Protein AF-A0A2H4I8N2-F1 (afdb_monomer)

pLDDT: mean 78.96, std 20.56, range [26.22, 95.81]

Structure (mmCIF, N/CA/C/O backbone):
data_AF-A0A2H4I8N2-F1
#
_entry.id   AF-A0A2H4I8N2-F1
#
loop_
_atom_site.group_PDB
_atom_site.id
_atom_site.type_symbol
_atom_site.label_atom_id
_atom_site.label_alt_id
_atom_site.label_comp_id
_atom_site.label_asym_id
_atom_site.label_entity_id
_atom_s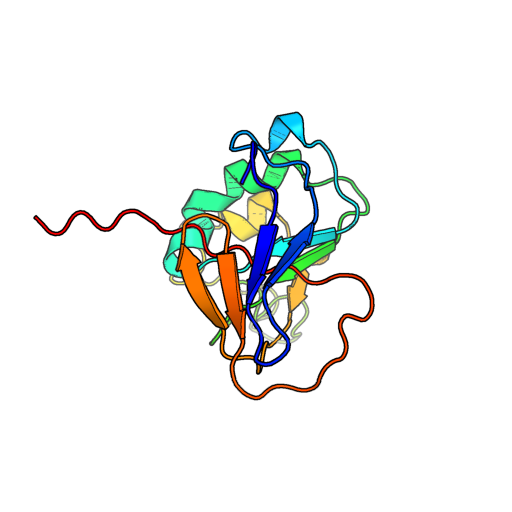ite.label_seq_id
_atom_site.pdbx_PDB_ins_code
_atom_site.Cartn_x
_atom_site.Cartn_y
_atom_site.Cartn_z
_atom_site.occupancy
_atom_site.B_iso_or_equiv
_atom_site.auth_seq_id
_atom_site.auth_comp_id
_atom_site.auth_asym_id
_atom_site.auth_atom_id
_atom_site.pdbx_PDB_model_num
ATOM 1 N N . MET A 1 1 ? 7.338 1.786 -18.720 1.00 59.06 1 MET A N 1
ATOM 2 C CA . MET A 1 1 ? 6.333 0.764 -18.338 1.00 59.06 1 MET A CA 1
ATOM 3 C C . MET A 1 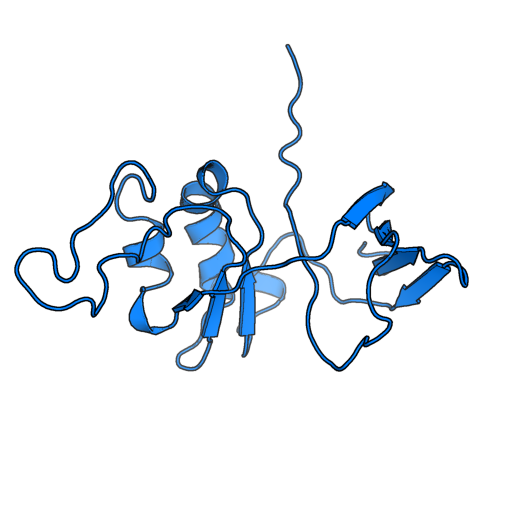1 ? 5.225 0.601 -19.377 1.00 59.06 1 MET A C 1
ATOM 5 O O . MET A 1 1 ? 5.106 -0.495 -19.897 1.00 59.06 1 MET A O 1
ATOM 9 N N . ARG A 1 2 ? 4.464 1.643 -19.756 1.00 64.50 2 ARG A N 1
ATOM 10 C CA . ARG A 1 2 ? 3.374 1.512 -20.755 1.00 64.50 2 ARG A CA 1
ATOM 11 C C . ARG A 1 2 ? 3.815 0.941 -22.115 1.00 64.50 2 ARG A C 1
ATOM 13 O O . ARG A 1 2 ? 3.140 0.077 -22.650 1.00 64.50 2 ARG A O 1
ATOM 20 N N . ALA A 1 3 ? 4.958 1.391 -22.642 1.00 67.75 3 ALA A N 1
ATOM 21 C CA . ALA A 1 3 ? 5.467 0.948 -23.947 1.00 67.75 3 ALA A CA 1
ATOM 22 C C . ALA A 1 3 ? 6.318 -0.339 -23.896 1.00 67.75 3 ALA A C 1
ATOM 24 O O . ALA A 1 3 ? 6.355 -1.090 -24.861 1.00 67.75 3 ALA A O 1
ATOM 25 N N . SER A 1 4 ? 7.012 -0.593 -22.781 1.00 69.31 4 SER A N 1
ATOM 26 C CA . SER A 1 4 ? 8.066 -1.628 -22.694 1.00 69.31 4 SER A CA 1
ATOM 27 C C . SER A 1 4 ? 7.762 -2.747 -21.687 1.00 69.31 4 SER A C 1
ATOM 29 O O . SER A 1 4 ? 8.620 -3.585 -21.411 1.00 69.31 4 SER A O 1
ATOM 31 N N . GLY A 1 5 ? 6.559 -2.747 -21.103 1.00 78.25 5 GLY A N 1
ATOM 32 C CA . GLY A 1 5 ? 6.165 -3.685 -20.055 1.00 78.25 5 GLY A CA 1
ATOM 33 C C . GLY A 1 5 ? 6.972 -3.521 -18.763 1.00 78.25 5 GLY A C 1
ATOM 34 O O . GLY A 1 5 ? 7.474 -2.433 -18.452 1.00 78.25 5 GLY A O 1
ATOM 35 N N . ILE A 1 6 ? 7.078 -4.618 -18.012 1.00 82.50 6 ILE A N 1
ATOM 36 C CA . ILE A 1 6 ? 7.943 -4.755 -16.836 1.00 82.50 6 ILE A CA 1
ATOM 37 C C . ILE A 1 6 ? 9.042 -5.767 -17.149 1.00 82.50 6 ILE A C 1
ATOM 39 O O . ILE A 1 6 ? 8.763 -6.838 -17.682 1.00 82.50 6 ILE A O 1
ATOM 43 N N . GLY A 1 7 ? 10.280 -5.415 -16.815 1.00 84.06 7 GLY A N 1
ATOM 44 C CA . GLY A 1 7 ? 11.462 -6.256 -16.924 1.00 84.06 7 GLY A CA 1
ATOM 45 C C . GLY A 1 7 ? 11.945 -6.732 -15.555 1.00 84.06 7 GLY A C 1
ATOM 46 O O . GLY A 1 7 ? 12.030 -5.942 -14.614 1.00 84.06 7 GLY A O 1
ATOM 47 N N . ILE A 1 8 ? 12.312 -8.004 -15.450 1.00 85.50 8 ILE A N 1
ATOM 48 C CA . ILE A 1 8 ? 12.978 -8.579 -14.280 1.00 85.50 8 ILE A CA 1
ATOM 49 C C . ILE A 1 8 ? 14.355 -9.068 -14.718 1.00 85.50 8 ILE A C 1
ATOM 51 O O . ILE A 1 8 ? 14.467 -9.985 -15.533 1.00 85.50 8 ILE A O 1
ATOM 55 N N . ARG A 1 9 ? 15.407 -8.442 -14.190 1.00 83.56 9 ARG A N 1
ATOM 56 C CA . ARG A 1 9 ? 16.797 -8.848 -14.393 1.00 83.56 9 ARG A CA 1
ATOM 57 C C . ARG A 1 9 ? 17.210 -9.817 -13.292 1.00 83.56 9 ARG A C 1
ATOM 59 O O . ARG A 1 9 ? 17.124 -9.508 -12.105 1.00 83.56 9 ARG A O 1
ATOM 66 N N . THR A 1 10 ? 17.675 -10.982 -13.716 1.00 83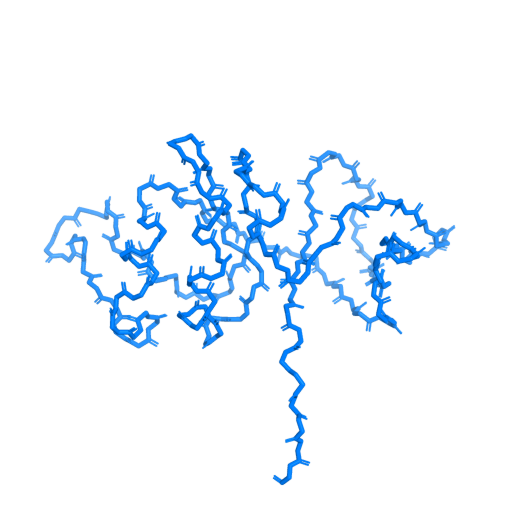.00 10 THR A N 1
ATOM 67 C CA . THR A 1 10 ? 18.219 -12.046 -12.869 1.00 83.00 10 THR A CA 1
ATOM 68 C C . THR A 1 10 ? 19.587 -12.469 -13.405 1.00 83.00 10 THR A C 1
ATOM 70 O O . THR A 1 10 ? 19.978 -12.055 -14.497 1.00 83.00 10 THR A O 1
ATOM 73 N N . GLU A 1 11 ? 20.293 -13.347 -12.690 1.00 79.56 11 GLU A N 1
ATOM 74 C CA . GLU A 1 11 ? 21.521 -13.980 -13.202 1.00 79.56 11 GLU A CA 1
ATOM 75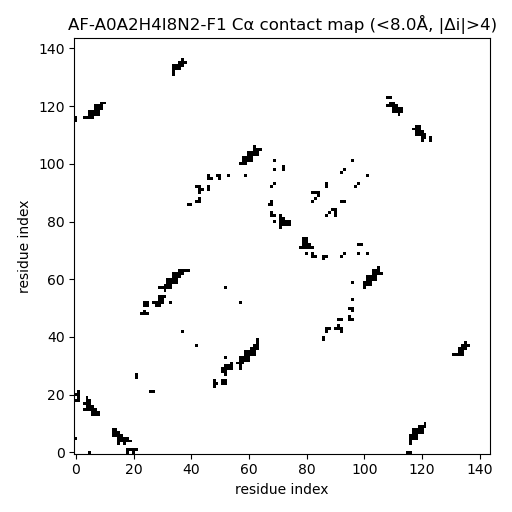 C C . GLU A 1 11 ? 21.292 -14.756 -14.509 1.00 79.56 11 GLU A C 1
ATOM 77 O O . GLU A 1 11 ? 22.186 -14.832 -15.344 1.00 79.56 11 GLU A O 1
ATOM 82 N N . ALA A 1 12 ? 20.086 -15.299 -14.715 1.00 81.38 12 ALA A N 1
ATOM 83 C CA . ALA A 1 12 ? 19.723 -16.029 -15.930 1.00 81.38 12 ALA A CA 1
ATOM 84 C C . ALA A 1 12 ? 19.395 -15.106 -17.120 1.00 81.38 12 ALA A C 1
ATOM 86 O O . ALA A 1 12 ? 19.164 -15.589 -18.226 1.00 81.38 12 ALA A O 1
ATOM 87 N N . GLY A 1 13 ? 19.350 -13.788 -16.901 1.00 83.38 13 GLY A N 1
ATOM 88 C CA . GLY A 1 13 ? 19.029 -12.793 -17.917 1.00 83.38 13 GLY A CA 1
ATOM 89 C C . GLY A 1 13 ? 17.819 -11.929 -17.566 1.00 83.38 13 GLY A C 1
ATOM 90 O O . GLY A 1 13 ? 17.334 -11.904 -16.430 1.00 83.38 13 GLY A O 1
ATOM 91 N N . LEU A 1 14 ? 17.363 -11.174 -18.565 1.00 84.81 14 LEU A N 1
ATOM 92 C CA . LEU A 1 14 ? 16.269 -10.212 -18.469 1.00 84.81 14 LEU A CA 1
ATOM 93 C C . LEU A 1 14 ? 14.989 -10.801 -19.068 1.00 84.81 14 LEU A C 1
ATOM 95 O O . LEU A 1 14 ? 14.953 -11.129 -20.251 1.00 84.81 14 LEU A O 1
ATOM 99 N N . VAL A 1 15 ? 13.934 -10.886 -18.262 1.00 84.69 15 VAL A N 1
ATOM 100 C CA . VAL A 1 15 ? 12.598 -11.310 -18.700 1.00 84.69 15 VAL A CA 1
ATOM 101 C C . VAL A 1 15 ? 11.690 -10.091 -18.762 1.00 84.69 15 VAL A C 1
ATOM 103 O O . VAL A 1 15 ? 11.549 -9.401 -17.757 1.00 84.69 15 VAL A O 1
ATOM 106 N N . HIS A 1 16 ? 11.066 -9.837 -19.913 1.00 83.19 16 HIS A N 1
ATOM 107 C CA . HIS A 1 16 ? 10.049 -8.795 -20.070 1.00 83.19 16 HIS A CA 1
ATOM 108 C C . HIS A 1 16 ? 8.653 -9.396 -20.187 1.00 83.19 16 HIS A C 1
ATOM 110 O O . HIS A 1 16 ? 8.439 -10.341 -20.944 1.00 83.19 16 HIS A O 1
ATOM 116 N N . THR A 1 17 ? 7.696 -8.776 -19.502 1.00 79.38 17 THR A N 1
ATOM 117 C CA . THR A 1 17 ? 6.278 -9.120 -19.590 1.00 79.38 17 THR A CA 1
ATOM 118 C C . THR A 1 17 ? 5.473 -7.858 -19.901 1.00 79.38 17 THR A C 1
ATOM 120 O O . THR A 1 17 ? 5.624 -6.854 -19.193 1.00 79.38 17 THR A O 1
ATOM 123 N N . PRO A 1 18 ? 4.619 -7.863 -20.941 1.00 80.50 18 PRO A N 1
ATOM 124 C CA . PRO A 1 18 ? 3.717 -6.749 -21.198 1.00 80.50 18 PRO A CA 1
ATOM 125 C C . PRO A 1 18 ? 2.730 -6.607 -20.038 1.00 80.50 18 PRO A C 1
ATOM 127 O O . PRO A 1 18 ? 2.205 -7.594 -19.525 1.00 80.50 18 PRO A O 1
ATOM 130 N N . VAL A 1 19 ? 2.469 -5.370 -19.624 1.00 82.44 19 VAL A N 1
ATOM 131 C CA . VAL A 1 19 ? 1.507 -5.069 -18.561 1.00 82.44 19 VAL A CA 1
ATOM 132 C C . VAL A 1 19 ? 0.621 -3.912 -18.969 1.00 82.44 19 VAL A C 1
ATOM 134 O O . VAL A 1 19 ? 1.040 -3.014 -19.701 1.00 82.44 19 VAL A O 1
ATOM 137 N N . ARG A 1 20 ? -0.598 -3.900 -18.437 1.00 82.88 20 ARG A N 1
ATOM 138 C CA . ARG A 1 20 ? -1.449 -2.719 -18.484 1.00 82.88 20 ARG A CA 1
ATOM 139 C C . ARG A 1 20 ? -1.019 -1.774 -17.365 1.00 82.88 20 ARG A C 1
ATOM 141 O O . ARG A 1 20 ? -1.215 -2.079 -16.195 1.00 82.88 20 ARG A O 1
ATOM 148 N N . ALA A 1 21 ? -0.408 -0.654 -17.735 1.00 84.00 21 ALA A N 1
ATOM 149 C CA . ALA A 1 21 ? 0.037 0.375 -16.802 1.00 84.00 21 ALA A CA 1
ATOM 150 C C . ALA A 1 21 ? -0.711 1.683 -17.072 1.00 84.00 21 ALA A C 1
ATOM 152 O O . ALA A 1 21 ? -0.865 2.079 -18.227 1.00 84.00 21 ALA A O 1
ATOM 153 N N . SER A 1 22 ? -1.143 2.358 -16.012 1.00 86.38 22 SER A N 1
ATOM 154 C CA . SER A 1 22 ? -1.727 3.695 -16.073 1.00 86.38 22 SER A CA 1
ATOM 155 C C . SER A 1 22 ? -1.288 4.498 -14.851 1.00 86.38 22 SER A C 1
ATOM 157 O O . SER A 1 22 ? -1.092 3.934 -13.777 1.00 86.38 22 SER A O 1
ATOM 159 N N . ASP A 1 23 ? -1.149 5.807 -15.040 1.00 85.75 23 ASP A N 1
ATOM 160 C CA . ASP A 1 23 ? -0.917 6.791 -13.975 1.00 85.75 23 ASP A CA 1
ATOM 161 C C . ASP A 1 23 ? -2.251 7.355 -13.453 1.00 85.75 23 ASP A C 1
ATOM 163 O O . ASP A 1 23 ? -2.282 8.166 -12.532 1.00 85.75 23 ASP A O 1
ATOM 167 N N . THR A 1 24 ? -3.372 6.914 -14.033 1.00 85.94 24 THR A N 1
ATOM 168 C CA . THR A 1 24 ? -4.733 7.242 -13.618 1.00 85.94 24 THR A CA 1
ATOM 169 C C . THR A 1 24 ? -5.426 5.951 -13.180 1.00 85.94 24 THR A C 1
ATOM 171 O O . THR A 1 24 ? -6.004 5.246 -14.007 1.00 85.94 24 THR A O 1
ATOM 174 N N . PRO A 1 25 ? -5.399 5.605 -11.879 1.00 87.81 25 PRO A N 1
ATOM 175 C CA . PRO A 1 25 ? -5.939 4.336 -11.381 1.00 87.81 25 PRO A CA 1
ATOM 176 C C . PRO A 1 25 ? -7.405 4.080 -11.745 1.00 87.81 25 PRO A C 1
ATOM 178 O O . PRO A 1 25 ? -7.793 2.934 -11.951 1.00 87.81 25 PRO A O 1
ATOM 181 N N . ALA A 1 26 ? -8.208 5.134 -11.913 1.00 88.44 26 ALA A N 1
ATOM 182 C CA . ALA A 1 26 ? -9.589 5.019 -12.378 1.00 88.44 26 ALA A CA 1
ATOM 183 C C . ALA A 1 26 ? -9.716 4.348 -13.759 1.00 88.44 26 ALA A C 1
ATOM 185 O O . ALA A 1 26 ? -10.689 3.641 -14.002 1.00 88.44 26 ALA A O 1
ATOM 186 N N . GLU A 1 27 ? -8.723 4.494 -14.642 1.00 88.56 27 GLU A N 1
ATOM 187 C CA . GLU A 1 27 ? -8.700 3.792 -15.930 1.00 88.56 27 GLU A CA 1
ATOM 188 C C . GLU A 1 27 ? -8.531 2.282 -15.747 1.00 88.56 27 GLU A C 1
ATOM 190 O O . GLU A 1 27 ? -9.016 1.500 -16.565 1.00 88.56 27 GLU A O 1
ATOM 195 N N . LEU A 1 28 ? -7.836 1.846 -14.691 1.00 88.88 28 LEU A N 1
ATOM 196 C CA . LEU A 1 28 ? -7.638 0.426 -14.407 1.00 88.88 28 LEU A CA 1
ATOM 197 C C . LEU A 1 28 ? -8.931 -0.237 -13.923 1.00 88.88 28 LEU A C 1
ATOM 199 O O . LEU A 1 28 ? -9.168 -1.397 -14.263 1.00 88.88 28 LEU A O 1
ATOM 203 N N . GLY A 1 29 ? -9.767 0.527 -13.217 1.00 89.69 29 GLY A N 1
ATOM 204 C CA . GLY A 1 29 ? -11.027 0.079 -12.636 1.00 89.69 29 GLY A CA 1
ATOM 205 C C . GLY A 1 29 ? -10.831 -0.788 -11.394 1.00 89.69 29 GLY A C 1
ATOM 206 O O . GLY A 1 29 ? -9.716 -0.952 -10.892 1.00 89.69 29 GLY A O 1
ATOM 207 N N . VAL A 1 30 ? -11.930 -1.365 -10.910 1.00 95.25 30 VAL A N 1
ATOM 208 C CA . VAL A 1 30 ? -11.942 -2.239 -9.730 1.00 95.25 30 VAL A CA 1
ATOM 209 C C . VAL A 1 30 ? -11.046 -3.461 -9.943 1.00 95.25 30 VAL A C 1
ATOM 211 O O . VAL A 1 30 ? -11.128 -4.125 -10.974 1.00 95.25 30 VAL A O 1
ATOM 214 N N . GLN A 1 31 ? -10.220 -3.767 -8.944 1.00 95.06 31 GLN A N 1
ATOM 215 C CA . GLN A 1 31 ? -9.330 -4.927 -8.922 1.00 95.06 31 GLN A CA 1
ATOM 216 C C . GLN A 1 31 ? -9.780 -5.933 -7.862 1.00 95.06 31 GLN A C 1
ATOM 218 O O . GLN A 1 31 ? -10.356 -5.550 -6.847 1.00 95.06 31 GLN A O 1
ATOM 223 N N . ASP A 1 32 ? -9.469 -7.214 -8.037 1.00 91.62 32 ASP A N 1
ATOM 224 C CA . ASP A 1 32 ? -9.693 -8.209 -6.978 1.00 91.62 32 ASP A CA 1
ATOM 225 C C . ASP A 1 32 ? -8.679 -8.051 -5.833 1.00 91.62 32 ASP A C 1
ATOM 227 O O . ASP A 1 32 ? -9.015 -8.194 -4.657 1.00 91.62 32 ASP A O 1
ATOM 231 N N . VAL A 1 33 ? -7.435 -7.701 -6.174 1.00 92.75 33 VAL A N 1
ATOM 232 C CA . VAL A 1 33 ? -6.341 -7.492 -5.220 1.00 92.75 33 VAL A CA 1
ATOM 233 C C . VAL A 1 33 ? -5.553 -6.245 -5.602 1.00 92.75 33 VAL A C 1
ATOM 235 O O . VAL A 1 33 ? -5.158 -6.081 -6.755 1.00 92.75 33 VAL A O 1
ATOM 238 N N . VAL A 1 34 ? -5.269 -5.394 -4.617 1.00 93.12 34 VAL A N 1
ATOM 239 C CA . VAL A 1 34 ? -4.373 -4.240 -4.755 1.00 93.12 34 VAL A CA 1
ATOM 240 C C . VAL A 1 34 ? -3.148 -4.454 -3.876 1.00 93.12 34 VAL A C 1
ATOM 242 O O . VAL A 1 34 ? -3.266 -4.609 -2.663 1.00 93.12 34 VAL A O 1
ATOM 245 N N . LEU A 1 35 ? -1.963 -4.450 -4.485 1.00 90.94 35 LEU A N 1
ATOM 246 C CA . LEU A 1 35 ? -0.686 -4.530 -3.775 1.00 90.94 35 LEU A CA 1
ATOM 247 C C . LEU A 1 35 ? -0.140 -3.117 -3.562 1.00 90.94 35 LEU A C 1
ATOM 249 O O . LEU A 1 35 ? 0.133 -2.402 -4.525 1.00 90.94 35 LEU A O 1
ATOM 253 N N . VAL A 1 36 ? 0.048 -2.721 -2.307 1.00 90.00 36 VA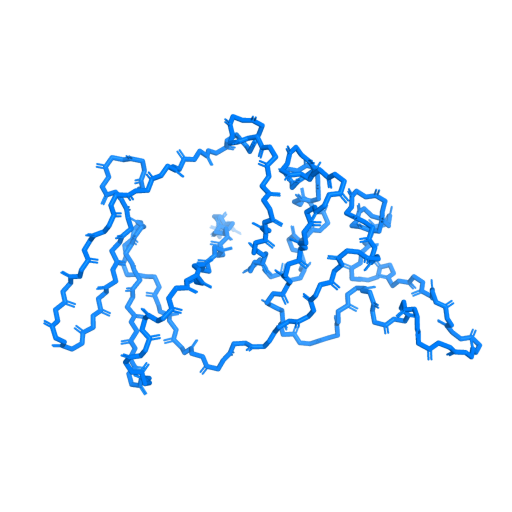L A N 1
ATOM 254 C CA . VAL A 1 36 ? 0.577 -1.407 -1.936 1.00 90.00 36 VAL A CA 1
ATOM 255 C C . VAL A 1 36 ? 1.972 -1.578 -1.369 1.00 90.00 36 VAL A C 1
ATOM 257 O O . VAL A 1 36 ? 2.160 -2.180 -0.311 1.00 90.00 36 VAL A O 1
ATOM 260 N N . THR A 1 37 ? 2.960 -1.019 -2.060 1.00 86.81 37 THR A N 1
ATOM 261 C CA . THR A 1 37 ? 4.370 -1.135 -1.659 1.00 86.81 37 THR A CA 1
ATOM 262 C C . THR A 1 37 ? 5.060 0.227 -1.583 1.00 86.81 37 THR A C 1
ATOM 264 O O . THR A 1 37 ? 6.261 0.362 -1.819 1.00 86.81 37 THR A O 1
ATOM 267 N N . LEU A 1 38 ? 4.273 1.262 -1.291 1.00 86.81 38 LEU A N 1
ATOM 268 C CA . LEU A 1 38 ? 4.772 2.598 -1.001 1.00 86.81 38 LEU A CA 1
ATOM 269 C C . LEU A 1 38 ? 5.384 2.639 0.402 1.00 86.81 38 LEU A C 1
ATOM 271 O O . LEU A 1 38 ? 4.983 1.898 1.302 1.00 86.81 38 LEU A O 1
ATOM 275 N N . LYS A 1 39 ? 6.321 3.566 0.610 1.00 83.19 39 LYS A N 1
ATOM 276 C CA . LYS A 1 39 ? 6.819 3.885 1.953 1.00 83.19 39 LYS A CA 1
ATOM 277 C C . LYS A 1 39 ? 5.697 4.511 2.784 1.00 83.19 39 LYS A C 1
ATOM 279 O O . LYS A 1 39 ? 4.907 5.284 2.247 1.00 83.19 39 LYS A O 1
ATOM 284 N N . SER A 1 40 ? 5.671 4.252 4.093 1.00 83.12 40 SER A N 1
ATOM 285 C CA . SER A 1 40 ? 4.556 4.645 4.970 1.00 83.12 40 SER A CA 1
ATOM 286 C C . SER A 1 40 ? 4.199 6.138 4.910 1.00 83.12 40 SER A C 1
ATOM 288 O O . SER A 1 40 ? 3.024 6.477 4.869 1.00 83.12 40 SER A O 1
ATOM 290 N N . HIS A 1 41 ? 5.186 7.035 4.794 1.00 83.56 41 HIS A N 1
ATOM 291 C CA . HIS A 1 41 ? 4.948 8.485 4.690 1.00 83.56 41 HIS A CA 1
ATOM 292 C C . HIS A 1 41 ? 4.239 8.925 3.397 1.00 83.56 41 HIS A C 1
ATOM 294 O O . HIS A 1 41 ? 3.681 10.016 3.353 1.00 83.56 41 HIS A O 1
ATOM 300 N N . ALA A 1 42 ? 4.263 8.106 2.343 1.00 87.94 42 ALA A N 1
ATOM 301 C CA . ALA A 1 42 ? 3.602 8.403 1.074 1.00 87.94 42 ALA A CA 1
ATOM 302 C C . ALA A 1 42 ? 2.163 7.862 1.010 1.00 87.94 42 ALA A C 1
ATOM 304 O O . ALA A 1 42 ? 1.438 8.157 0.064 1.00 87.94 42 ALA A O 1
ATOM 305 N N . LEU A 1 43 ? 1.737 7.060 1.992 1.00 89.75 43 LEU A N 1
ATOM 306 C CA . LEU A 1 43 ? 0.469 6.337 1.916 1.00 89.75 43 LEU A CA 1
ATOM 307 C C . LEU A 1 43 ? -0.751 7.232 2.034 1.00 89.75 43 LEU A C 1
ATOM 309 O O . LEU A 1 43 ? -1.655 7.107 1.215 1.00 89.75 43 LEU A O 1
ATOM 313 N N . ALA A 1 44 ? -0.768 8.141 3.008 1.00 91.12 44 ALA A N 1
ATOM 314 C CA . ALA A 1 44 ? -1.911 9.027 3.210 1.00 91.12 44 ALA A CA 1
ATOM 315 C C . ALA A 1 44 ? -2.210 9.857 1.949 1.00 91.12 44 ALA A C 1
ATOM 317 O O . ALA A 1 44 ? -3.355 9.939 1.516 1.00 91.12 44 ALA A O 1
ATOM 318 N N . ALA A 1 45 ? -1.167 10.374 1.288 1.00 89.69 45 ALA A N 1
ATOM 319 C CA . ALA A 1 45 ? -1.302 11.106 0.028 1.00 89.69 45 ALA A CA 1
ATOM 320 C C . ALA A 1 45 ? -1.762 10.223 -1.151 1.00 89.69 45 ALA A C 1
ATOM 322 O O . ALA A 1 45 ? -2.389 10.718 -2.083 1.00 89.69 45 ALA A O 1
ATOM 323 N N . ALA A 1 46 ? -1.468 8.920 -1.117 1.00 90.19 46 ALA A N 1
ATOM 324 C CA . ALA A 1 46 ? -1.881 7.962 -2.140 1.00 90.19 46 ALA A CA 1
ATOM 325 C C . ALA A 1 46 ? -3.281 7.367 -1.901 1.00 90.19 46 ALA A C 1
ATOM 327 O O . ALA A 1 46 ? -3.826 6.721 -2.793 1.00 90.19 46 ALA A O 1
ATOM 328 N N . ALA A 1 47 ? -3.893 7.573 -0.732 1.00 91.31 47 ALA A N 1
ATOM 329 C CA . ALA A 1 47 ? -5.198 6.994 -0.410 1.00 91.31 47 ALA A CA 1
ATOM 330 C C . ALA A 1 47 ? -6.290 7.319 -1.461 1.00 91.31 47 ALA A C 1
ATOM 332 O O . ALA A 1 47 ? -6.963 6.381 -1.905 1.00 91.31 47 ALA A O 1
ATOM 333 N N . PRO A 1 48 ? -6.416 8.569 -1.967 1.00 90.69 48 PRO A N 1
ATOM 334 C CA . PRO A 1 48 ? -7.406 8.897 -2.996 1.00 90.69 48 PRO A CA 1
ATOM 335 C C . PRO A 1 48 ? -7.153 8.205 -4.340 1.00 90.69 48 PRO A C 1
ATOM 337 O O . PRO A 1 48 ? -8.096 7.913 -5.068 1.00 90.69 48 PRO A O 1
ATOM 340 N N . SER A 1 49 ? -5.892 7.923 -4.687 1.00 90.44 49 SER A N 1
ATOM 341 C CA . SER A 1 49 ? -5.559 7.260 -5.953 1.00 90.44 49 SER A CA 1
ATOM 342 C C . SER A 1 49 ? -5.809 5.751 -5.902 1.00 90.44 49 SER A C 1
ATOM 344 O O . SER A 1 49 ? -6.052 5.135 -6.934 1.00 90.44 49 SER A O 1
ATOM 346 N N . ILE A 1 50 ? -5.813 5.151 -4.709 1.00 92.44 50 ILE A N 1
ATOM 347 C CA . ILE A 1 50 ? -6.141 3.734 -4.512 1.00 92.44 50 ILE A CA 1
ATOM 348 C C . ILE A 1 50 ? -7.654 3.504 -4.594 1.00 92.44 50 ILE A C 1
ATOM 350 O O . ILE A 1 50 ? -8.084 2.470 -5.100 1.00 92.44 50 ILE A O 1
ATOM 354 N N . GLN A 1 51 ? -8.464 4.459 -4.134 1.00 93.38 51 GLN A N 1
ATOM 355 C CA . GLN A 1 51 ? -9.917 4.315 -3.998 1.00 93.38 51 GLN A CA 1
ATOM 356 C C . GLN A 1 51 ? -10.648 3.809 -5.264 1.00 93.38 51 GLN A C 1
ATOM 358 O O . GLN A 1 51 ? -11.468 2.901 -5.124 1.00 93.38 51 GLN A O 1
ATOM 363 N N . PRO A 1 52 ? -10.346 4.277 -6.496 1.00 93.75 52 PRO A N 1
ATOM 364 C CA . PRO A 1 52 ? -11.002 3.789 -7.716 1.00 93.75 52 PRO A CA 1
ATOM 365 C C . PRO A 1 52 ? -10.747 2.307 -8.029 1.00 93.75 52 PRO A C 1
ATOM 367 O O . PRO A 1 52 ? -11.473 1.708 -8.821 1.00 93.75 52 PRO A O 1
ATOM 370 N N . LEU A 1 53 ? -9.714 1.712 -7.426 1.00 94.31 53 LEU A N 1
ATOM 371 C CA . LEU A 1 53 ? -9.373 0.299 -7.584 1.00 94.31 53 LEU A CA 1
ATOM 372 C C . LEU A 1 53 ? -10.185 -0.604 -6.646 1.00 94.31 53 LEU A C 1
ATOM 374 O O . LEU A 1 53 ? -10.130 -1.828 -6.777 1.00 94.31 53 LEU A O 1
ATOM 378 N N . LEU A 1 54 ? -10.912 -0.024 -5.686 1.00 95.56 54 LEU A N 1
ATOM 379 C CA . LEU A 1 54 ? -11.574 -0.753 -4.612 1.00 95.56 54 LEU A CA 1
ATOM 380 C C . LEU A 1 54 ? -13.045 -1.010 -4.938 1.00 95.56 54 LEU A C 1
ATOM 382 O O . LEU A 1 54 ? -13.864 -0.101 -5.025 1.00 95.56 54 LEU A O 1
ATOM 386 N N . GLY A 1 55 ? -13.392 -2.285 -5.047 1.00 94.88 55 GLY A N 1
ATOM 387 C CA . GLY A 1 55 ? -14.758 -2.786 -5.050 1.00 94.88 55 GLY A CA 1
ATOM 388 C C . GLY A 1 55 ? -15.126 -3.479 -3.734 1.00 94.88 55 GLY A C 1
ATOM 389 O O . GLY A 1 55 ? -14.307 -3.606 -2.817 1.00 94.88 55 GLY A O 1
ATOM 390 N N . PRO A 1 56 ? -16.357 -4.005 -3.625 1.00 94.69 56 PRO A N 1
ATOM 391 C CA . PRO A 1 56 ? -16.834 -4.665 -2.409 1.00 94.69 56 PRO A CA 1
ATOM 392 C C . PRO A 1 56 ? -15.989 -5.869 -1.969 1.00 94.69 56 PRO A C 1
ATOM 394 O O . PRO A 1 56 ? -15.905 -6.144 -0.778 1.00 94.69 56 PRO A O 1
ATOM 397 N N . ARG A 1 57 ? -15.343 -6.564 -2.916 1.00 93.94 57 ARG A N 1
ATOM 398 C CA . ARG A 1 57 ? -14.542 -7.777 -2.664 1.00 93.94 57 ARG A CA 1
ATOM 399 C C . ARG A 1 57 ? -13.030 -7.562 -2.744 1.00 93.94 57 ARG A C 1
ATOM 401 O O . ARG A 1 57 ? -12.281 -8.518 -2.596 1.00 93.94 57 ARG A O 1
ATOM 408 N N . THR A 1 58 ? -12.584 -6.334 -2.993 1.00 93.94 58 THR A N 1
ATOM 409 C CA . THR A 1 58 ? -11.161 -6.047 -3.182 1.00 93.94 58 THR A CA 1
ATOM 410 C C . THR A 1 58 ? -10.401 -6.182 -1.873 1.00 93.94 58 THR A C 1
ATOM 412 O O . THR A 1 58 ? -10.731 -5.491 -0.903 1.00 93.94 58 THR A O 1
ATOM 415 N N . SER A 1 59 ? -9.357 -7.007 -1.873 1.00 93.75 59 SER A N 1
ATOM 416 C CA . SER A 1 59 ? -8.373 -7.083 -0.790 1.00 93.75 59 SER A CA 1
ATOM 417 C C . SER A 1 59 ? -7.201 -6.145 -1.060 1.00 93.75 59 SER A C 1
ATOM 419 O O . SER A 1 59 ? -6.730 -6.036 -2.193 1.00 93.75 59 SER A O 1
ATOM 421 N N . VAL A 1 60 ? -6.696 -5.487 -0.016 1.00 94.56 60 VAL A N 1
ATOM 422 C CA . VAL A 1 60 ? -5.545 -4.580 -0.132 1.00 94.56 60 VAL A CA 1
ATOM 423 C C . VAL A 1 60 ? -4.384 -5.129 0.678 1.00 94.56 60 VAL A C 1
ATOM 425 O O . VAL A 1 60 ? -4.435 -5.164 1.905 1.00 94.56 60 VAL A O 1
ATOM 428 N N . VAL A 1 61 ? -3.333 -5.564 -0.011 1.00 92.06 61 VAL A N 1
ATOM 429 C CA . VAL A 1 61 ? -2.137 -6.120 0.619 1.00 92.06 61 VAL A CA 1
ATOM 430 C C . VAL A 1 61 ? -1.101 -5.022 0.762 1.00 92.06 61 VAL A C 1
ATOM 432 O O . VAL A 1 61 ? -0.593 -4.504 -0.232 1.00 92.06 61 VAL A O 1
ATOM 435 N N . PHE A 1 62 ? -0.750 -4.685 1.995 1.00 89.75 62 PHE A N 1
ATOM 436 C CA . PHE A 1 62 ? 0.322 -3.737 2.259 1.00 89.75 62 PHE A CA 1
ATOM 437 C C . PHE A 1 62 ? 1.620 -4.474 2.554 1.00 89.75 62 PHE A C 1
ATOM 439 O O . PHE A 1 62 ? 1.715 -5.236 3.516 1.00 89.75 62 PHE A O 1
ATOM 446 N N . LEU A 1 63 ? 2.633 -4.180 1.746 1.00 86.25 63 LEU A N 1
ATOM 447 C CA . LEU A 1 63 ? 3.997 -4.662 1.912 1.00 86.25 63 LEU A CA 1
ATOM 448 C C . LEU A 1 63 ? 4.830 -3.542 2.532 1.00 86.25 63 LEU A C 1
ATOM 450 O O . LEU A 1 63 ? 5.544 -2.815 1.842 1.00 86.25 63 LEU A O 1
ATOM 454 N N . GLN A 1 64 ? 4.656 -3.354 3.839 1.00 78.00 64 GLN A N 1
ATOM 455 C CA . GLN A 1 64 ? 5.295 -2.288 4.606 1.00 78.00 64 GLN A CA 1
ATOM 456 C C . GLN A 1 64 ? 6.226 -2.848 5.669 1.00 78.00 64 GLN A C 1
ATOM 458 O O . GLN A 1 64 ? 5.920 -3.834 6.334 1.00 78.00 64 GLN A O 1
ATOM 463 N N . ASN A 1 65 ? 7.333 -2.144 5.880 1.00 78.75 65 ASN A N 1
ATOM 464 C CA . ASN A 1 65 ? 8.179 -2.353 7.044 1.00 78.75 65 ASN A CA 1
ATOM 465 C C . ASN A 1 65 ? 7.654 -1.523 8.224 1.00 78.75 65 ASN A C 1
ATOM 467 O O . ASN A 1 65 ? 7.210 -0.391 8.035 1.00 78.75 65 ASN A O 1
ATOM 471 N N . GLY A 1 66 ? 7.791 -2.048 9.442 1.00 83.69 66 GLY A N 1
ATOM 472 C CA . GLY A 1 66 ? 7.452 -1.330 10.673 1.00 83.69 66 GLY A CA 1
ATOM 473 C C . GLY A 1 66 ? 6.002 -1.511 11.125 1.00 83.69 66 GLY A C 1
ATOM 474 O O . GLY A 1 66 ? 5.363 -2.514 10.818 1.00 83.69 66 GLY A O 1
ATOM 475 N N . ILE A 1 67 ? 5.510 -0.552 11.916 1.00 87.56 67 ILE A N 1
ATOM 476 C CA . ILE A 1 67 ? 4.158 -0.598 12.486 1.00 87.56 67 ILE A CA 1
ATOM 477 C C . ILE A 1 67 ? 3.151 -0.180 11.403 1.00 87.56 67 ILE A C 1
ATOM 479 O O . ILE A 1 67 ? 3.275 0.924 10.871 1.00 87.56 67 ILE A O 1
ATOM 483 N N . PRO A 1 68 ? 2.154 -1.017 11.072 1.00 91.75 68 PRO A N 1
ATOM 484 C CA . PRO A 1 68 ? 1.116 -0.663 10.114 1.00 91.75 68 PRO A CA 1
ATOM 485 C C . PRO A 1 68 ? 0.107 0.340 10.690 1.00 91.75 68 PRO A C 1
ATOM 487 O O . PRO A 1 68 ? -0.156 0.363 11.890 1.00 91.75 68 PRO A O 1
ATOM 490 N N . TRP A 1 69 ? -0.533 1.136 9.830 1.00 93.88 69 TRP A N 1
ATOM 491 C CA . TRP A 1 69 ? -1.553 2.102 10.267 1.00 93.88 69 TRP A CA 1
ATOM 492 C C . TRP A 1 69 ? -2.810 1.432 10.855 1.00 93.88 69 TRP A C 1
ATOM 494 O O . TRP A 1 69 ? -3.473 2.017 11.706 1.00 93.88 69 TRP A O 1
ATOM 504 N N . TRP A 1 70 ? -3.097 0.186 10.460 1.00 93.38 70 TRP A N 1
ATOM 505 C CA . TRP A 1 70 ? -4.211 -0.632 10.961 1.00 93.38 70 TRP A CA 1
ATOM 506 C C . TRP A 1 70 ? -3.829 -1.506 12.167 1.00 93.38 70 TRP A C 1
ATOM 508 O O . TRP A 1 70 ? -4.560 -2.433 12.494 1.00 93.38 70 TRP A O 1
ATOM 518 N N . TYR A 1 71 ? -2.690 -1.255 12.826 1.00 93.19 71 TYR A N 1
ATOM 519 C CA . TYR A 1 71 ? -2.131 -2.140 13.864 1.00 93.19 71 TYR A CA 1
ATOM 520 C C . TYR A 1 71 ? -3.121 -2.532 14.969 1.00 93.19 71 TYR A C 1
ATOM 522 O O . TYR A 1 71 ? -3.099 -3.661 15.450 1.00 93.19 71 TYR A O 1
ATOM 530 N N . TYR A 1 72 ? -3.987 -1.604 15.369 1.00 94.25 72 TYR A N 1
ATOM 531 C CA . TYR A 1 72 ? -4.965 -1.838 16.426 1.00 94.25 72 TYR A CA 1
ATOM 532 C C . TYR A 1 72 ? -6.335 -2.317 15.929 1.00 94.25 72 TYR A C 1
ATOM 534 O O . TYR A 1 72 ? -7.223 -2.573 16.744 1.00 94.25 72 TYR A O 1
ATOM 542 N N . HIS A 1 73 ? -6.526 -2.449 14.616 1.00 93.94 73 HIS A N 1
ATOM 543 C CA . HIS A 1 73 ? -7.789 -2.919 14.064 1.00 93.94 73 HIS A CA 1
ATOM 544 C C . HIS A 1 73 ? -8.024 -4.391 14.407 1.00 93.94 73 HIS A C 1
ATOM 546 O O . HIS A 1 73 ? -7.166 -5.230 14.135 1.00 93.94 73 HIS A O 1
ATOM 552 N N . GLY A 1 74 ? -9.165 -4.700 15.027 1.00 88.81 74 GLY A N 1
ATOM 553 C CA . GLY A 1 74 ? -9.494 -6.063 15.467 1.00 88.81 74 GLY A CA 1
ATOM 554 C C . GLY A 1 74 ? -8.511 -6.656 16.488 1.00 88.81 74 GLY A C 1
ATOM 555 O O . GLY A 1 74 ? -8.468 -7.870 16.669 1.00 88.81 74 GLY A O 1
ATOM 556 N N . HIS A 1 75 ? -7.696 -5.818 17.143 1.00 87.06 75 HIS A N 1
ATOM 557 C CA . HIS A 1 75 ? -6.708 -6.246 18.141 1.00 87.06 75 HIS A CA 1
ATOM 558 C C . HIS A 1 75 ? -7.369 -6.717 19.451 1.00 87.06 75 HIS A C 1
ATOM 560 O O . HIS A 1 75 ? -6.768 -7.474 2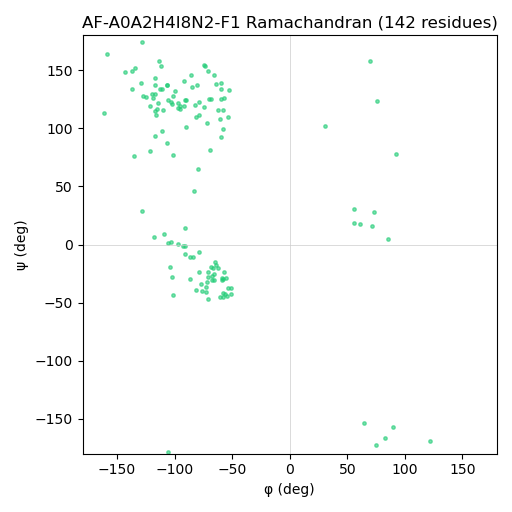0.214 1.00 87.06 75 HIS A O 1
ATOM 566 N N . GLY A 1 76 ? -8.589 -6.253 19.734 1.00 86.75 76 GLY A N 1
ATOM 567 C CA . GLY A 1 76 ? -9.259 -6.446 21.016 1.00 86.75 76 GLY A CA 1
ATOM 568 C C . GLY A 1 76 ? -8.622 -5.650 22.166 1.00 86.75 76 GLY A C 1
ATOM 569 O O . GLY A 1 76 ? -7.449 -5.254 22.141 1.00 86.75 76 GLY A O 1
ATOM 570 N N . GLY A 1 77 ? -9.414 -5.415 23.211 1.00 91.50 77 GLY A N 1
ATOM 571 C CA . GLY A 1 77 ? -8.980 -4.723 24.426 1.00 91.50 77 GLY A CA 1
ATOM 572 C C . GLY A 1 77 ? -9.015 -3.190 24.326 1.00 91.50 77 GLY A C 1
ATOM 573 O O . GLY A 1 77 ? -9.600 -2.633 23.402 1.00 91.50 77 GLY A O 1
ATOM 574 N N . PRO A 1 78 ? -8.382 -2.464 25.269 1.00 92.69 78 PRO A N 1
ATOM 575 C CA . PRO A 1 78 ? -8.607 -1.020 25.447 1.00 92.69 78 PRO A CA 1
ATOM 576 C C . PRO A 1 78 ? -8.167 -0.126 24.284 1.00 92.69 78 PRO A C 1
ATOM 578 O O . PRO A 1 78 ? -8.506 1.053 24.253 1.00 92.69 78 PRO A O 1
ATOM 581 N N . ARG A 1 79 ? -7.352 -0.662 23.372 1.00 91.38 79 ARG A N 1
ATOM 582 C CA . ARG A 1 79 ? -6.827 0.059 22.209 1.00 91.38 79 ARG A CA 1
ATOM 583 C C . ARG A 1 79 ? -7.437 -0.424 20.903 1.00 91.38 79 ARG A C 1
ATOM 585 O O . ARG A 1 79 ? -6.930 -0.042 19.861 1.00 91.38 79 ARG A O 1
ATOM 592 N N . GLU A 1 80 ? -8.465 -1.267 20.938 1.00 92.88 80 GLU A N 1
ATOM 593 C CA . GLU A 1 80 ? -9.134 -1.735 19.726 1.00 92.88 80 GLU A CA 1
ATOM 594 C C . GLU A 1 80 ? -9.563 -0.559 18.843 1.00 92.88 80 GLU A C 1
ATOM 596 O O . GLU A 1 80 ? -10.074 0.454 19.321 1.00 92.88 80 GLU A O 1
ATOM 601 N N . ASP A 1 81 ? -9.261 -0.679 17.551 1.00 93.94 81 ASP A N 1
ATOM 602 C CA . ASP A 1 81 ? -9.476 0.347 16.536 1.00 93.94 81 ASP A CA 1
ATOM 603 C C . ASP A 1 81 ? -8.811 1.705 16.829 1.00 93.94 81 ASP A C 1
ATOM 605 O O . ASP A 1 81 ? -9.144 2.715 16.209 1.00 93.94 81 ASP A O 1
ATOM 609 N N . GLN A 1 82 ? -7.817 1.775 17.719 1.00 94.06 82 GLN A N 1
ATOM 610 C CA . GLN A 1 82 ? -7.109 3.027 17.971 1.00 94.06 82 GLN A CA 1
ATOM 611 C C . GLN A 1 82 ? -6.438 3.556 16.691 1.00 94.06 82 GLN A C 1
ATOM 613 O O . GLN A 1 82 ? -5.617 2.884 16.063 1.00 94.06 82 GLN A O 1
ATOM 618 N N . ARG A 1 83 ? -6.754 4.809 16.340 1.00 94.50 83 ARG A N 1
ATOM 619 C CA . ARG A 1 83 ? -6.135 5.527 15.220 1.00 94.50 83 ARG A CA 1
ATOM 620 C C . ARG A 1 83 ? -4.693 5.909 15.526 1.00 94.50 83 ARG A C 1
ATOM 622 O O . ARG A 1 83 ? -4.333 6.203 16.668 1.00 94.50 83 ARG A O 1
ATOM 629 N N . LEU A 1 84 ? -3.874 5.959 14.478 1.00 93.38 84 LEU A N 1
ATOM 630 C CA . LEU A 1 84 ? -2.457 6.305 14.552 1.00 93.38 84 LEU A CA 1
ATOM 631 C C . LEU A 1 84 ? -2.167 7.531 13.671 1.00 93.38 84 LEU A C 1
ATOM 633 O O . LEU A 1 84 ? -1.622 7.362 12.583 1.00 93.38 84 LEU A O 1
ATOM 637 N N . PRO A 1 85 ? -2.437 8.770 14.136 1.00 93.50 85 PRO A N 1
ATOM 638 C CA . PRO A 1 85 ? -2.290 9.982 13.318 1.00 93.50 85 PRO A CA 1
ATOM 639 C C . PRO A 1 85 ? -0.890 10.201 12.731 1.00 93.50 85 PRO A C 1
ATOM 641 O O . PRO A 1 85 ? -0.734 10.884 11.729 1.00 93.50 85 PRO A O 1
ATOM 644 N N . ARG A 1 86 ? 0.152 9.625 13.349 1.00 91.62 86 ARG A N 1
ATOM 645 C CA . ARG A 1 86 ? 1.526 9.668 12.817 1.00 91.62 86 ARG A CA 1
ATOM 646 C C . ARG A 1 86 ? 1.722 8.801 11.571 1.00 91.62 86 ARG A C 1
ATOM 648 O O . ARG A 1 86 ? 2.621 9.082 10.787 1.00 91.62 86 ARG A O 1
ATOM 655 N N . LEU A 1 87 ? 0.943 7.731 11.433 1.00 90.31 87 LEU A N 1
ATOM 656 C CA . LEU A 1 87 ? 1.018 6.777 10.324 1.00 90.31 87 LEU A CA 1
ATOM 657 C C . LEU A 1 87 ? -0.091 7.005 9.294 1.00 90.31 87 LEU A C 1
ATOM 659 O O . LEU A 1 87 ? 0.106 6.707 8.121 1.00 90.31 87 LEU A O 1
ATOM 663 N N . ASP A 1 88 ? -1.225 7.550 9.733 1.00 93.88 88 ASP A N 1
ATOM 664 C CA . ASP A 1 88 ? -2.356 7.926 8.891 1.00 93.88 88 ASP A CA 1
ATOM 665 C C . ASP A 1 88 ? -2.890 9.317 9.285 1.00 93.88 88 ASP A C 1
ATOM 667 O O . ASP A 1 88 ? -3.886 9.431 10.005 1.00 93.88 88 ASP A O 1
ATOM 671 N N . PRO A 1 89 ? -2.194 10.402 8.893 1.00 93.56 89 PRO A N 1
ATOM 672 C CA . PRO A 1 89 ? -2.647 11.758 9.175 1.00 93.56 89 PRO A CA 1
ATOM 673 C C . PRO A 1 89 ? -4.045 12.013 8.605 1.00 93.56 89 PRO A C 1
ATOM 675 O O . PRO A 1 89 ? -4.285 11.822 7.414 1.00 93.56 89 PRO A O 1
ATOM 678 N N . GLY A 1 90 ? -4.959 12.472 9.462 1.00 94.12 90 GLY A N 1
ATOM 679 C CA . GLY A 1 90 ? -6.343 12.750 9.072 1.00 94.12 90 GLY A CA 1
ATOM 680 C C . GLY A 1 90 ? -7.189 11.505 8.790 1.00 94.12 90 GLY A C 1
ATOM 681 O O . GLY A 1 90 ? -8.247 11.643 8.182 1.00 94.12 90 GLY A O 1
ATOM 682 N N . ASP A 1 91 ? -6.743 10.315 9.213 1.00 95.25 91 ASP A N 1
ATOM 683 C CA . ASP A 1 91 ? -7.430 9.035 8.987 1.00 95.25 91 ASP A CA 1
ATOM 684 C C . ASP A 1 91 ? -7.699 8.744 7.492 1.00 95.25 91 ASP A C 1
ATOM 686 O O . ASP A 1 91 ? -8.694 8.108 7.131 1.00 95.25 91 ASP A O 1
ATOM 690 N N . ALA A 1 92 ? -6.831 9.236 6.601 1.00 95.69 92 ALA A N 1
ATOM 691 C CA . ALA A 1 92 ? -7.015 9.173 5.154 1.00 95.69 92 ALA A CA 1
ATOM 692 C C . ALA A 1 92 ? -7.116 7.729 4.635 1.00 95.69 92 ALA A C 1
ATOM 694 O O . ALA A 1 92 ? -8.000 7.412 3.833 1.00 95.69 92 ALA A O 1
ATOM 695 N N . LEU A 1 93 ? -6.239 6.836 5.095 1.00 95.12 93 LEU A N 1
ATOM 696 C CA . LEU A 1 93 ? -6.238 5.417 4.733 1.00 95.12 93 LEU A CA 1
ATOM 697 C C . LEU A 1 93 ? -7.401 4.690 5.397 1.00 95.12 93 LEU A C 1
ATOM 699 O O . LEU A 1 93 ? -8.069 3.885 4.744 1.00 95.12 93 LEU A O 1
ATOM 703 N N . TRP A 1 94 ? -7.681 5.003 6.662 1.00 95.81 94 TRP A N 1
ATOM 704 C CA . TRP A 1 94 ? -8.807 4.414 7.373 1.00 95.81 94 TRP A CA 1
ATOM 705 C C . TRP A 1 94 ? -10.130 4.690 6.659 1.00 95.81 94 TRP A C 1
ATOM 707 O O . TRP A 1 94 ? -10.931 3.775 6.477 1.00 95.81 94 TRP A O 1
ATOM 717 N N . GLN A 1 95 ? -10.352 5.929 6.224 1.00 94.69 95 GLN A N 1
ATOM 718 C CA . GLN A 1 95 ? -11.583 6.337 5.548 1.00 94.69 95 GLN A CA 1
ATOM 719 C C . GLN A 1 95 ? -11.640 5.859 4.093 1.00 94.69 95 GLN A C 1
ATOM 721 O O . GLN A 1 95 ? -12.694 5.425 3.635 1.00 94.69 95 GLN A O 1
ATOM 726 N N . SER A 1 96 ? -10.521 5.913 3.363 1.00 93.50 96 SER A N 1
ATOM 727 C CA . SER A 1 96 ? -10.514 5.602 1.925 1.00 93.50 96 SER A CA 1
ATOM 728 C C . SER A 1 96 ? -10.466 4.102 1.637 1.00 93.50 96 SER A C 1
ATOM 730 O O . SER A 1 96 ? -11.105 3.630 0.699 1.00 93.50 96 SER A O 1
ATOM 732 N N . ILE A 1 97 ? -9.686 3.348 2.416 1.00 94.50 97 ILE A N 1
ATOM 733 C CA . ILE A 1 97 ? -9.432 1.921 2.177 1.00 94.50 97 ILE A CA 1
ATOM 734 C C . ILE A 1 97 ? -10.291 1.066 3.107 1.00 94.50 97 ILE A C 1
ATOM 736 O O . ILE A 1 97 ? -10.901 0.087 2.669 1.00 94.50 97 ILE A O 1
ATOM 740 N N . GLY A 1 98 ? -10.370 1.458 4.379 1.00 94.75 98 GLY A N 1
ATOM 741 C CA . GLY A 1 98 ? -11.005 0.670 5.428 1.00 94.75 98 GLY A CA 1
ATOM 742 C C . GLY A 1 98 ? -10.111 -0.496 5.867 1.00 94.75 98 GLY A C 1
ATOM 743 O O . GLY A 1 98 ? -9.712 -1.316 5.038 1.00 94.75 98 GLY A O 1
ATOM 744 N N . PRO A 1 99 ? -9.770 -0.619 7.156 1.00 94.94 99 PRO A N 1
ATOM 745 C CA . PRO A 1 99 ? -8.842 -1.654 7.615 1.00 94.94 99 PRO A CA 1
ATOM 746 C C . PRO A 1 99 ? -9.405 -3.081 7.505 1.00 94.94 99 PRO A C 1
ATOM 748 O O . PRO A 1 99 ? -8.635 -4.031 7.413 1.00 94.94 99 PRO A O 1
ATOM 751 N N . GLN A 1 100 ? -10.726 -3.248 7.407 1.00 94.56 100 GLN A N 1
ATOM 752 C CA . GLN A 1 100 ? -11.400 -4.548 7.318 1.00 94.56 100 GLN A C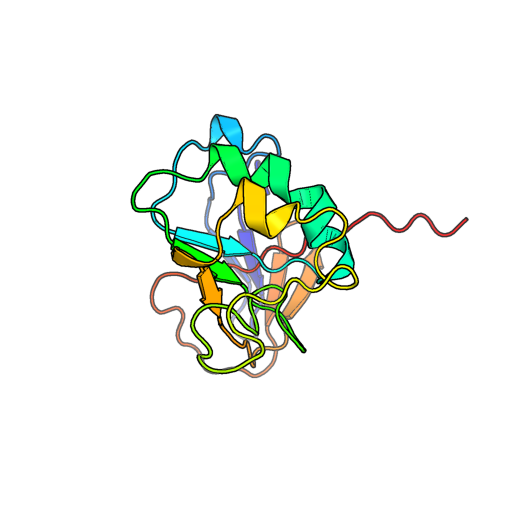A 1
ATOM 753 C C . GLN A 1 100 ? -11.041 -5.374 6.069 1.00 94.56 100 GLN A C 1
ATOM 755 O O . GLN A 1 100 ? -11.255 -6.582 6.047 1.00 94.56 100 GLN A O 1
ATOM 760 N N . ARG A 1 101 ? -10.523 -4.733 5.011 1.00 94.25 101 ARG A N 1
ATOM 761 C CA . ARG A 1 101 ? -10.085 -5.406 3.770 1.00 94.25 101 ARG A CA 1
ATOM 762 C C . ARG A 1 101 ? -8.566 -5.544 3.660 1.00 94.25 101 ARG A C 1
ATOM 764 O O . ARG A 1 101 ? -8.065 -5.967 2.613 1.00 94.25 101 ARG A O 1
ATOM 771 N N . VAL A 1 102 ? -7.836 -5.102 4.683 1.00 93.88 102 VAL A N 1
ATOM 772 C CA . VAL A 1 102 ? -6.380 -5.022 4.654 1.00 93.88 102 VAL A CA 1
ATOM 773 C C . VAL A 1 102 ? -5.759 -6.357 5.031 1.00 93.88 102 VAL A C 1
ATOM 775 O O . VAL A 1 102 ? -6.134 -6.991 6.012 1.00 93.88 102 VAL A O 1
ATOM 778 N N . VAL A 1 103 ? -4.749 -6.748 4.260 1.00 90.69 103 VAL A N 1
ATOM 779 C CA . VAL A 1 103 ? -3.882 -7.889 4.538 1.00 90.69 103 VAL A CA 1
ATOM 780 C C . VAL A 1 103 ? -2.453 -7.373 4.702 1.00 90.69 103 VAL A C 1
ATOM 782 O O . VAL A 1 103 ? -1.928 -6.667 3.840 1.00 90.69 103 VAL A O 1
ATOM 785 N N . GLY A 1 104 ? -1.809 -7.705 5.818 1.00 85.19 104 GLY A N 1
ATOM 786 C CA . GLY A 1 104 ? -0.393 -7.400 6.022 1.00 85.19 104 GLY A CA 1
ATOM 787 C C . GLY A 1 104 ? 0.499 -8.428 5.327 1.00 85.19 104 GLY A C 1
ATOM 788 O O . GLY A 1 104 ? 0.242 -9.626 5.420 1.00 85.19 104 GLY A O 1
ATOM 789 N N . GLY A 1 105 ? 1.560 -7.974 4.663 1.00 78.69 105 GLY A N 1
ATOM 790 C CA . GLY A 1 105 ? 2.594 -8.849 4.117 1.00 78.69 105 GLY A CA 1
ATOM 791 C C . GLY A 1 105 ? 3.996 -8.299 4.365 1.00 78.69 105 GLY A C 1
ATOM 792 O O . GLY A 1 105 ? 4.208 -7.090 4.417 1.00 78.69 105 GLY A O 1
ATOM 793 N N . VAL A 1 106 ? 4.963 -9.204 4.507 1.00 73.00 106 VAL A N 1
ATOM 794 C CA . VAL A 1 106 ? 6.383 -8.873 4.667 1.00 73.00 106 VAL A CA 1
ATOM 795 C C . VAL A 1 106 ? 7.139 -9.451 3.480 1.00 73.00 106 VAL A C 1
ATOM 797 O O . VAL A 1 106 ? 6.984 -10.627 3.157 1.00 73.00 106 VAL A O 1
ATOM 800 N N . THR A 1 107 ? 7.962 -8.636 2.823 1.00 69.94 107 THR A N 1
ATOM 801 C CA . THR A 1 107 ? 8.829 -9.095 1.732 1.00 69.94 107 THR A CA 1
ATOM 802 C C . THR A 1 107 ? 10.253 -9.268 2.236 1.00 69.94 107 THR A C 1
ATOM 804 O O . THR A 1 107 ? 10.828 -8.329 2.779 1.00 69.94 107 THR A O 1
ATOM 807 N N . SER A 1 108 ? 10.852 -10.433 2.002 1.00 62.47 108 SER A N 1
ATOM 808 C CA . SER A 1 108 ? 12.263 -10.707 2.314 1.00 62.47 108 SER A CA 1
ATOM 809 C C . SER A 1 108 ? 13.198 -10.541 1.109 1.00 62.47 108 SER A C 1
ATOM 811 O O . SER A 1 108 ? 14.402 -10.755 1.224 1.00 62.47 108 SER A O 1
ATOM 813 N N . THR A 1 109 ? 12.665 -10.173 -0.059 1.00 67.25 109 THR A N 1
ATOM 814 C CA . THR A 1 109 ? 13.439 -10.072 -1.300 1.00 67.25 109 THR A CA 1
ATOM 815 C C . THR A 1 109 ? 14.028 -8.677 -1.478 1.00 67.25 109 THR A C 1
ATOM 817 O O . THR A 1 109 ? 13.301 -7.684 -1.505 1.00 67.25 109 THR A O 1
ATOM 820 N N . ALA A 1 110 ? 15.348 -8.609 -1.652 1.00 68.94 110 ALA A N 1
ATOM 821 C CA . ALA A 1 110 ? 16.034 -7.387 -2.045 1.00 68.94 110 ALA A CA 1
ATOM 822 C C . ALA A 1 110 ? 15.943 -7.199 -3.568 1.00 68.94 110 ALA A C 1
ATOM 824 O O . ALA A 1 110 ? 16.424 -8.030 -4.343 1.00 68.94 110 ALA A O 1
ATOM 825 N N . CYS A 1 111 ? 15.337 -6.089 -3.981 1.00 77.06 111 CYS A N 1
ATOM 826 C CA . CYS A 1 111 ? 15.142 -5.723 -5.378 1.00 77.06 111 CYS A CA 1
ATOM 827 C C . CYS A 1 111 ? 15.640 -4.294 -5.612 1.00 77.06 111 CYS A C 1
ATOM 829 O O . CYS A 1 111 ? 15.356 -3.403 -4.810 1.00 77.06 111 CYS A O 1
ATOM 831 N N . THR A 1 112 ? 16.318 -4.056 -6.732 1.00 80.19 112 THR A N 1
ATOM 832 C CA . THR A 1 112 ? 16.816 -2.728 -7.118 1.00 80.19 112 THR A CA 1
ATOM 833 C C . THR A 1 112 ? 16.190 -2.307 -8.438 1.00 80.19 112 THR A C 1
ATOM 835 O O . THR A 1 112 ? 16.233 -3.057 -9.408 1.00 80.19 112 THR A O 1
ATOM 838 N N . LEU A 1 113 ? 15.626 -1.100 -8.518 1.00 81.75 113 LEU A N 1
ATOM 839 C CA . LEU A 1 113 ? 15.202 -0.545 -9.804 1.00 81.75 113 LEU A CA 1
ATOM 840 C C . LEU A 1 113 ? 16.445 -0.095 -10.584 1.00 81.75 113 LEU A C 1
ATOM 842 O O . LEU A 1 113 ? 17.172 0.783 -10.129 1.00 81.75 113 LEU A O 1
ATOM 846 N N . VAL A 1 114 ? 16.691 -0.697 -11.747 1.00 84.50 114 VAL A N 1
ATOM 847 C CA . VAL A 1 114 ? 17.887 -0.432 -12.573 1.00 84.50 114 VAL A CA 1
ATOM 848 C C . VAL A 1 114 ? 17.585 0.433 -13.797 1.00 84.50 114 VAL A C 1
ATOM 850 O 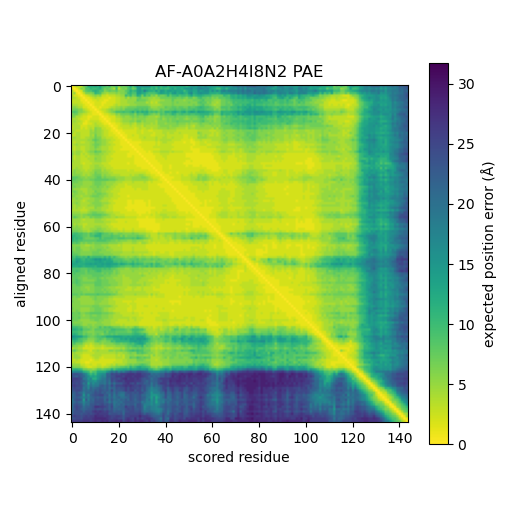O . VAL A 1 114 ? 18.492 1.025 -14.371 1.00 84.50 114 VAL A O 1
ATOM 853 N N . ALA A 1 115 ? 16.315 0.511 -14.195 1.00 81.56 115 ALA A N 1
ATOM 854 C CA . ALA A 1 115 ? 15.788 1.441 -15.191 1.00 81.56 115 ALA A CA 1
ATOM 855 C C . ALA A 1 115 ? 14.267 1.590 -14.988 1.00 81.56 115 ALA A C 1
ATOM 857 O O . ALA A 1 115 ? 13.661 0.731 -14.339 1.00 81.56 115 ALA A O 1
ATOM 858 N N . PRO A 1 116 ? 13.606 2.617 -15.554 1.00 80.56 116 PRO A N 1
ATOM 859 C CA . PRO A 1 116 ? 12.150 2.732 -15.502 1.00 80.56 116 PRO A CA 1
ATOM 860 C C . PRO A 1 116 ? 11.446 1.466 -16.020 1.00 80.56 116 PRO A C 1
ATOM 862 O O . PRO A 1 116 ? 11.454 1.168 -17.213 1.00 80.56 116 PRO A O 1
ATOM 865 N N . GLY A 1 117 ? 10.809 0.716 -15.119 1.00 81.12 117 GLY A N 1
ATOM 866 C CA . GLY A 1 117 ? 10.154 -0.554 -15.448 1.00 81.12 117 GLY A CA 1
ATOM 867 C C . GLY A 1 117 ? 11.048 -1.791 -15.439 1.00 81.12 117 GLY A C 1
ATOM 868 O O . GLY A 1 117 ? 10.538 -2.854 -15.767 1.00 81.12 117 GLY A O 1
ATOM 869 N N . VAL A 1 118 ? 12.325 -1.698 -15.055 1.00 82.25 118 VAL A N 1
ATOM 870 C CA . VAL A 1 118 ? 13.232 -2.853 -14.949 1.00 82.25 118 VAL A CA 1
ATOM 871 C C . VAL A 1 118 ? 13.766 -2.981 -13.527 1.00 82.25 118 VAL A C 1
ATOM 873 O O . VAL A 1 118 ? 14.452 -2.087 -13.029 1.00 82.25 118 VAL A O 1
ATOM 876 N N . VAL A 1 119 ? 13.474 -4.112 -12.892 1.00 85.69 119 VAL A N 1
ATOM 877 C CA . VAL A 1 119 ? 13.896 -4.445 -11.528 1.00 85.69 119 VAL A CA 1
ATOM 878 C C . VAL A 1 119 ? 14.928 -5.566 -11.573 1.00 85.69 119 VAL A C 1
ATOM 880 O O . VAL A 1 119 ? 14.736 -6.560 -12.262 1.00 85.69 119 VAL A O 1
ATOM 883 N N . GLU A 1 120 ? 16.018 -5.420 -10.835 1.00 83.25 120 GLU A N 1
ATOM 884 C CA . GLU A 1 120 ? 17.029 -6.452 -10.627 1.00 83.25 120 GLU A CA 1
ATOM 885 C C . GLU A 1 120 ? 16.819 -7.146 -9.280 1.00 83.25 120 GLU A C 1
ATOM 887 O O . GLU A 1 120 ? 16.665 -6.483 -8.252 1.00 83.25 120 GLU A O 1
ATOM 892 N N . VAL A 1 121 ? 16.835 -8.480 -9.289 1.00 79.75 121 VAL A N 1
ATOM 893 C CA . VAL A 1 121 ? 16.708 -9.324 -8.093 1.00 79.75 121 VAL A CA 1
ATOM 894 C C . VAL A 1 121 ? 18.011 -10.096 -7.905 1.00 79.75 121 VA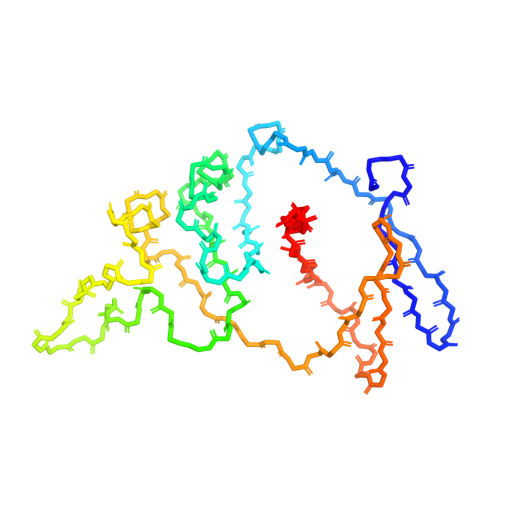L A C 1
ATOM 896 O O . VAL A 1 121 ? 18.369 -10.916 -8.752 1.00 79.75 121 VAL A O 1
ATOM 899 N N . LYS A 1 122 ? 18.726 -9.856 -6.798 1.00 70.50 122 LYS A N 1
ATOM 900 C CA . LYS A 1 122 ? 19.973 -10.571 -6.468 1.00 70.50 122 LYS A CA 1
ATOM 901 C C . LYS A 1 122 ? 19.711 -11.626 -5.387 1.00 70.50 122 LYS A C 1
ATOM 903 O O . LYS A 1 122 ? 19.255 -11.283 -4.302 1.00 70.50 122 LYS A O 1
ATOM 908 N N . GLY A 1 123 ? 20.015 -12.896 -5.675 1.00 59.78 123 GLY A N 1
ATOM 909 C CA . GLY A 1 123 ? 20.185 -13.947 -4.656 1.00 59.78 123 GLY A CA 1
ATOM 910 C C . GLY A 1 123 ? 18.939 -14.508 -3.941 1.00 59.78 123 GLY A C 1
ATOM 911 O O . GLY A 1 123 ? 19.076 -14.968 -2.813 1.00 59.78 123 GLY A O 1
ATOM 912 N N . GLY A 1 124 ? 17.741 -14.507 -4.544 1.00 50.62 124 GLY A N 1
ATOM 913 C CA . GLY A 1 124 ? 16.514 -15.075 -3.939 1.00 50.62 124 GLY A CA 1
ATOM 914 C C . GLY A 1 124 ? 15.951 -16.315 -4.664 1.00 50.62 124 GLY A C 1
ATOM 915 O O . GLY A 1 124 ? 16.244 -16.506 -5.847 1.00 50.62 124 GLY A O 1
ATOM 916 N N . PRO A 1 125 ? 15.140 -17.171 -3.998 1.00 42.72 125 PRO A N 1
ATOM 917 C CA . PRO A 1 125 ? 14.576 -18.379 -4.604 1.00 42.72 125 PRO A CA 1
ATOM 918 C C . PRO A 1 125 ? 13.705 -18.077 -5.834 1.00 42.72 125 PRO A C 1
ATOM 920 O O . PRO A 1 125 ? 12.912 -17.139 -5.864 1.00 42.72 125 PRO A O 1
ATOM 923 N N . ARG A 1 126 ? 13.865 -18.924 -6.858 1.00 46.72 126 ARG A N 1
ATOM 924 C CA . ARG A 1 126 ? 13.360 -18.776 -8.235 1.00 46.72 126 ARG A CA 1
ATOM 925 C C . ARG A 1 126 ? 11.903 -19.228 -8.411 1.00 46.72 126 ARG A C 1
ATOM 927 O O . ARG A 1 126 ? 11.598 -19.962 -9.346 1.00 46.72 126 ARG A O 1
ATOM 934 N N . ALA A 1 127 ? 11.001 -18.830 -7.522 1.00 38.31 127 ALA A N 1
ATOM 935 C CA . ALA A 1 127 ? 9.583 -19.153 -7.663 1.00 38.31 127 ALA A CA 1
ATOM 936 C C . ALA A 1 127 ? 8.798 -17.904 -8.070 1.00 38.31 127 ALA A C 1
ATOM 938 O O . ALA A 1 127 ? 8.253 -17.191 -7.233 1.00 38.31 127 ALA A O 1
ATOM 939 N N . LEU A 1 128 ? 8.713 -17.655 -9.380 1.00 39.41 128 LEU A N 1
ATOM 940 C CA . LEU A 1 128 ? 7.695 -16.766 -9.936 1.00 39.41 128 LEU A CA 1
ATOM 941 C C . LEU A 1 128 ? 6.379 -17.553 -10.029 1.00 39.41 128 LEU A C 1
ATOM 943 O O . LEU A 1 128 ? 5.881 -17.870 -11.106 1.00 39.41 128 LEU A O 1
ATOM 947 N N . THR A 1 129 ? 5.840 -17.934 -8.872 1.00 26.22 129 THR A N 1
ATOM 948 C CA . THR A 1 129 ? 4.531 -18.576 -8.774 1.00 26.22 129 THR A CA 1
ATOM 949 C C . THR A 1 129 ? 3.505 -17.470 -8.594 1.00 26.22 129 THR A C 1
ATOM 951 O O . THR A 1 129 ? 3.399 -16.906 -7.515 1.00 26.22 129 THR A O 1
ATOM 954 N N . ARG A 1 130 ? 2.812 -17.128 -9.688 1.00 30.95 130 ARG A N 1
ATOM 955 C CA . ARG A 1 130 ? 1.570 -16.333 -9.756 1.00 30.95 130 ARG A CA 1
ATOM 956 C C . ARG A 1 130 ? 1.386 -15.261 -8.665 1.00 30.95 130 ARG A C 1
ATOM 958 O O . ARG A 1 130 ? 0.865 -15.533 -7.593 1.00 30.95 130 ARG A O 1
ATOM 965 N N . GLY A 1 131 ? 1.650 -14.014 -9.056 1.00 31.25 131 GLY A N 1
ATOM 966 C CA . GLY A 1 131 ? 1.045 -12.836 -8.437 1.00 31.25 131 GLY A CA 1
ATOM 967 C C . GLY A 1 131 ? 1.845 -12.219 -7.298 1.00 31.25 131 GLY A C 1
ATOM 968 O O . GLY A 1 131 ? 1.460 -12.343 -6.145 1.00 31.25 131 GLY A O 1
ATOM 969 N N . LEU A 1 132 ? 2.899 -11.470 -7.626 1.00 31.92 132 LEU A N 1
ATOM 970 C CA . LEU A 1 132 ? 3.349 -10.365 -6.778 1.00 31.92 132 LEU A CA 1
ATOM 971 C C . LEU A 1 132 ? 4.241 -9.418 -7.590 1.00 31.92 132 LEU A C 1
ATOM 973 O O . LEU A 1 132 ? 5.332 -9.798 -8.009 1.00 31.92 132 LEU A O 1
ATOM 977 N N . LEU A 1 133 ? 3.782 -8.187 -7.822 1.00 34.16 133 LEU A N 1
ATOM 978 C CA . LEU A 1 133 ? 4.607 -7.100 -8.352 1.00 34.16 133 LEU A CA 1
ATOM 979 C C . LEU A 1 133 ? 4.517 -5.905 -7.405 1.00 34.16 133 LEU A C 1
ATOM 981 O O . LEU A 1 133 ? 3.436 -5.464 -7.023 1.00 34.16 133 LEU A O 1
ATOM 985 N N . VAL A 1 134 ? 5.697 -5.442 -7.009 1.00 31.83 134 VAL A N 1
ATOM 986 C CA . VAL A 1 134 ? 5.963 -4.391 -6.029 1.00 31.83 134 VAL A CA 1
ATOM 987 C C . VAL A 1 134 ? 6.069 -3.060 -6.782 1.00 31.83 134 VAL A C 1
ATOM 989 O O . VAL A 1 134 ? 6.943 -2.915 -7.634 1.00 31.83 134 VAL A O 1
ATOM 992 N N . PHE A 1 135 ? 5.207 -2.085 -6.481 1.00 34.91 135 PHE A N 1
ATOM 993 C CA . PHE A 1 135 ? 5.319 -0.704 -6.966 1.00 34.91 135 PHE A CA 1
ATOM 994 C C . PHE A 1 135 ? 5.668 0.255 -5.823 1.00 34.91 135 PHE A C 1
ATOM 996 O O . PHE A 1 135 ? 4.801 0.721 -5.083 1.00 34.91 135 PHE A O 1
ATOM 1003 N N . SER A 1 136 ? 6.950 0.589 -5.675 1.00 28.09 136 SER A N 1
ATOM 1004 C CA . SER A 1 136 ? 7.314 1.843 -5.016 1.00 28.09 136 SER A CA 1
ATOM 1005 C C . SER A 1 136 ? 7.113 2.946 -6.049 1.00 28.09 136 SER A C 1
ATOM 1007 O O . SER A 1 136 ? 7.877 3.015 -7.009 1.00 28.09 136 SER A O 1
ATOM 1009 N N . ALA A 1 137 ? 6.120 3.818 -5.864 1.00 28.09 137 ALA A N 1
ATOM 1010 C CA . ALA A 1 137 ? 6.156 5.117 -6.520 1.00 28.09 137 ALA A CA 1
ATOM 1011 C C . ALA A 1 137 ? 7.446 5.805 -6.058 1.00 28.09 137 ALA A C 1
ATOM 1013 O O . ALA A 1 137 ? 7.670 6.013 -4.861 1.00 28.09 137 ALA A O 1
ATOM 1014 N N . ILE A 1 138 ? 8.351 6.056 -6.997 1.00 29.78 138 ILE A N 1
ATOM 1015 C CA . ILE A 1 138 ? 9.466 6.960 -6.768 1.00 29.78 138 ILE A CA 1
ATOM 1016 C C . ILE A 1 138 ? 8.825 8.342 -6.738 1.00 29.78 138 ILE A C 1
ATOM 1018 O O . ILE A 1 138 ? 8.390 8.848 -7.765 1.00 29.78 138 ILE A O 1
ATOM 1022 N N . SER A 1 139 ? 8.691 8.907 -5.539 1.00 27.34 139 SER A N 1
ATOM 1023 C CA . SER A 1 139 ? 8.619 10.358 -5.415 1.00 27.34 139 SER A CA 1
ATOM 1024 C C . SER A 1 139 ? 9.956 10.872 -5.935 1.00 27.34 139 SER A C 1
ATOM 1026 O O . SER A 1 139 ? 10.997 10.508 -5.374 1.00 27.34 139 SER A O 1
ATOM 1028 N N . ASP A 1 140 ? 9.931 11.618 -7.039 1.00 27.38 140 ASP A N 1
ATOM 1029 C CA . ASP A 1 140 ? 11.084 12.369 -7.518 1.00 27.38 140 ASP A CA 1
ATOM 1030 C C . ASP A 1 140 ? 11.478 13.353 -6.418 1.00 27.38 140 ASP A C 1
ATOM 1032 O O . ASP A 1 140 ? 10.960 14.460 -6.295 1.00 27.38 140 ASP A O 1
ATOM 1036 N N . GLY A 1 141 ? 12.397 12.906 -5.566 1.00 28.23 141 GLY A N 1
ATOM 1037 C CA . GLY A 1 141 ? 13.136 13.766 -4.668 1.00 28.23 141 GLY A CA 1
ATOM 1038 C C . GLY A 1 141 ? 14.082 14.606 -5.506 1.00 28.23 141 GLY A C 1
ATOM 1039 O O . GLY A 1 141 ? 15.268 14.290 -5.605 1.00 28.23 141 GLY A O 1
ATOM 1040 N N . THR A 1 142 ? 13.569 15.683 -6.097 1.00 26.77 142 THR A N 1
ATOM 1041 C CA . THR A 1 142 ? 14.393 16.838 -6.432 1.00 26.77 142 THR A CA 1
ATOM 1042 C C . THR A 1 142 ? 15.019 17.315 -5.128 1.00 26.77 142 THR A C 1
ATOM 1044 O O . THR A 1 142 ? 14.373 17.975 -4.316 1.00 26.77 142 THR A O 1
ATOM 1047 N N . LYS A 1 143 ? 16.278 16.932 -4.901 1.00 27.27 143 LYS A N 1
ATOM 1048 C CA . LYS A 1 143 ? 17.157 17.671 -3.999 1.00 27.27 143 LYS A CA 1
ATOM 1049 C C . LYS A 1 143 ? 17.279 19.079 -4.578 1.00 27.27 143 LYS A C 1
ATOM 1051 O O . LYS A 1 143 ? 17.877 19.251 -5.637 1.00 27.27 143 LYS A O 1
ATOM 1056 N N . SER A 1 144 ? 16.656 20.041 -3.913 1.00 33.81 144 SER A N 1
ATOM 1057 C CA . SER A 1 144 ? 17.080 21.441 -3.902 1.00 33.81 144 SER A CA 1
ATOM 1058 C C . SER A 1 144 ? 17.617 21.722 -2.510 1.00 33.81 144 SER A C 1
ATOM 1060 O O . SER A 1 144 ? 16.989 21.213 -1.552 1.00 33.81 144 SER A O 1
#

Solvent-accessible surface area (backbone atoms only — not comparable to full-atom values): 8876 Å² total; per-residue (Å²): 64,68,91,70,14,39,31,43,36,42,94,94,45,74,49,72,46,84,51,95,62,73,96,50,41,63,80,72,33,64,34,67,65,45,69,43,33,48,59,65,89,54,42,41,80,42,22,74,59,50,39,47,28,58,46,100,79,29,36,38,37,38,47,53,85,79,85,58,59,54,67,24,52,90,59,59,70,100,52,43,61,46,80,41,58,92,56,21,56,87,45,33,40,55,74,51,70,34,62,92,41,54,40,85,44,83,80,90,75,63,69,44,81,79,48,89,44,27,36,35,48,68,94,69,87,91,72,90,72,81,87,87,76,82,51,60,76,76,75,82,76,75,85,124

Foldseek 3Di:
DQVFAAWEQEPVGIDHDHDDDDPQLLVVAADLEAEAQEELVCVLVCLVSCLRNDDPNYAYEYAYPDQAQCNQDVVDDDCRRPGDCVRHPPCSNCVRPNCVRYDYDYDPWDWDDPDVRYIYTPDDDDDPDDDDDHDHPPPPPPDD

Nearest PDB structures (foldseek):
  3ghy-assembly3_B  TM=9.326E-01  e=2.133E-11  Ralstonia solanacearum MolK2
  3ghy-assembly3_A  TM=9.289E-01  e=2.767E-11  Ralstonia solanacearum MolK2
  3hn2-assembly2_D  TM=8.335E-01  e=2.569E-06  Geobacter metallireducens GS-15
  3hwr-assembly1_B  TM=7.714E-01  e=5.107E-05  Cupriavidus pinatubonensis JMP134
  5x20-assembly1_B  TM=7.672E-01  e=1.999E-04  Enterococcus faecium DO

Sequence (144 aa):
MRASGIGIRTEAGLVHTPVRASDTPAELGVQDVVLVTLKSHALAAAAPSIQPLLGPRTSVVFLQNGIPWWYYHGHGGPREDQRLPRLDPGDALWQSIGPQRVVGGVTSTACTLVAPGVVEVKGGPRALTRGLLVFSAISDGTKS

Secondary structure (DSSP, 8-state):
-TTT-EEEEETTEEEEE-----SSHHHH--EEEEEE---HHHHHHHHHHHGGGEEEEEEEEEE-SSS-TTTTTT--STTTT---TTTSGGGHHHHHT-GGGEEEE-----EEEEETTEEEE-S------S--------------

Mean predicted aligned error: 8.86 Å

Radius of gyration: 16.66 Å; Cα contacts (8 Å, |Δi|>4): 210; chains: 1; bounding box: 38×41×49 Å